Protein AF-A0AA41UQT6-F1 (afdb_monomer_lite)

Radius of gyration: 19.71 Å; chains: 1; bounding box: 48×50×41 Å

Foldseek 3Di:
DDDDDDDPPDPPPQPQDKDWDWDWDDDPFKIKIKIFIFRPVPPCRPPPVNVVVTDIDIDIGGPVVVVVVVVVVVVVQVVCCVVPNDDDDDDD

pLDDT: mean 76.79, std 19.14, range [35.59, 97.62]

Sequence (92 aa):
MAGKRKASGIEEPIEGKYVNYFKVGFNADVFVFDQFQVFGDDPHACTEAHIARCPRIRTIASPMDAKQLLQQLAAAVAEYEKTHGDIPALKA

Organism: NCBI:txid2929485

Structure (mmCIF, N/CA/C/O backbone):
data_AF-A0AA41UQT6-F1
#
_entry.id   AF-A0AA41UQT6-F1
#
loop_
_atom_site.group_PDB
_atom_site.id
_atom_site.type_symbol
_atom_site.label_atom_id
_atom_site.label_alt_id
_atom_site.label_comp_id
_atom_site.label_asym_id
_atom_site.label_entity_id
_atom_site.label_seq_id
_atom_site.pdbx_PDB_ins_code
_atom_site.Cartn_x
_atom_site.Cartn_y
_atom_site.Cartn_z
_atom_site.occupancy
_atom_site.B_iso_or_equiv
_atom_site.auth_seq_id
_atom_site.auth_comp_id
_atom_site.auth_asym_id
_atom_site.auth_atom_id
_atom_site.pdbx_PDB_model_num
ATOM 1 N N . MET A 1 1 ? 29.038 26.749 -18.603 1.00 35.59 1 MET A N 1
ATOM 2 C CA . MET A 1 1 ? 28.654 27.213 -19.953 1.00 35.59 1 MET A CA 1
ATOM 3 C C . MET A 1 1 ? 27.177 26.919 -20.149 1.00 35.59 1 MET A C 1
ATOM 5 O O . MET A 1 1 ? 26.781 25.770 -20.020 1.00 35.59 1 MET A O 1
ATOM 9 N N . ALA A 1 2 ? 26.367 27.959 -20.342 1.00 35.88 2 ALA A N 1
ATOM 10 C CA . ALA A 1 2 ? 24.912 27.870 -20.425 1.00 35.88 2 ALA A CA 1
ATOM 11 C C . ALA A 1 2 ? 24.463 27.516 -21.853 1.00 35.88 2 ALA A C 1
ATOM 13 O O . ALA A 1 2 ? 24.756 28.250 -22.796 1.00 35.88 2 ALA A O 1
ATOM 14 N N . GLY A 1 3 ? 23.741 26.405 -22.009 1.00 35.84 3 GLY A N 1
ATOM 15 C CA . GLY A 1 3 ? 23.025 26.080 -23.241 1.00 35.84 3 GLY A CA 1
ATOM 16 C C . GLY A 1 3 ? 21.718 26.869 -23.309 1.00 35.84 3 GLY A C 1
ATOM 17 O O . GLY A 1 3 ? 20.828 26.671 -22.485 1.00 35.84 3 GLY A O 1
ATOM 18 N N . LYS A 1 4 ? 21.606 27.782 -24.280 1.00 40.12 4 LYS A N 1
ATOM 19 C CA . LYS A 1 4 ? 20.384 28.548 -24.562 1.00 40.12 4 LYS A CA 1
ATOM 20 C C . LYS A 1 4 ? 19.313 27.617 -25.144 1.00 40.12 4 LYS A C 1
ATOM 22 O O . LYS A 1 4 ? 19.418 27.227 -26.304 1.00 40.12 4 LYS A O 1
ATOM 27 N N . ARG A 1 5 ? 18.258 27.310 -24.382 1.00 43.00 5 ARG A N 1
ATOM 28 C CA . ARG A 1 5 ? 16.984 26.846 -24.955 1.00 43.00 5 ARG A CA 1
ATOM 29 C C . ARG A 1 5 ? 16.158 28.079 -25.325 1.00 43.00 5 ARG A C 1
ATOM 31 O O . ARG A 1 5 ? 15.961 28.959 -24.493 1.00 43.00 5 ARG A O 1
ATOM 38 N N . LYS A 1 6 ? 15.764 28.184 -26.598 1.00 38.28 6 LYS A N 1
ATOM 39 C CA . LYS A 1 6 ? 14.890 29.254 -27.097 1.00 38.28 6 LYS A CA 1
ATOM 40 C C . LYS A 1 6 ? 13.512 29.102 -26.449 1.00 38.28 6 LYS A C 1
ATOM 42 O O . LYS A 1 6 ? 12.918 28.034 -26.538 1.00 38.28 6 LYS A O 1
ATOM 47 N N . ALA A 1 7 ? 13.038 30.173 -25.823 1.00 48.50 7 ALA A N 1
ATOM 48 C CA . ALA A 1 7 ? 11.691 30.294 -25.291 1.00 48.50 7 ALA A CA 1
ATOM 49 C C . ALA A 1 7 ? 10.683 30.449 -26.444 1.00 48.50 7 ALA A C 1
ATOM 51 O O . ALA A 1 7 ? 10.685 31.467 -27.136 1.00 48.50 7 ALA A O 1
ATOM 52 N N . SER A 1 8 ? 9.830 29.446 -26.650 1.00 48.12 8 SER A N 1
ATOM 53 C CA . SER A 1 8 ? 8.498 29.638 -27.230 1.00 48.12 8 SER A CA 1
ATOM 54 C C . SER A 1 8 ? 7.538 29.822 -26.055 1.00 48.12 8 SER A C 1
ATOM 56 O O . SER A 1 8 ? 7.300 28.885 -25.299 1.00 48.12 8 SER A O 1
ATOM 58 N N . GLY A 1 9 ? 7.108 31.065 -25.844 1.00 50.81 9 GLY A N 1
ATOM 59 C CA . GLY A 1 9 ? 6.468 31.554 -24.624 1.00 50.81 9 GLY A CA 1
ATOM 60 C C . GLY A 1 9 ? 5.033 31.093 -24.390 1.00 50.81 9 GLY A C 1
ATOM 61 O O . GLY A 1 9 ? 4.118 31.899 -24.500 1.00 50.81 9 GLY A O 1
ATOM 62 N N . ILE A 1 10 ? 4.873 29.841 -23.971 1.00 46.91 10 ILE A N 1
ATOM 63 C CA . ILE A 1 10 ? 3.829 29.419 -23.034 1.00 46.91 10 ILE A CA 1
ATOM 64 C C . ILE A 1 10 ? 4.536 28.442 -22.088 1.00 46.91 10 ILE A C 1
ATOM 66 O O . ILE A 1 10 ? 4.823 27.311 -22.469 1.00 46.91 10 ILE A O 1
ATOM 70 N N . GLU A 1 11 ? 4.915 28.892 -20.888 1.00 50.19 11 GLU A N 1
ATOM 71 C CA . GLU A 1 11 ? 5.142 27.944 -19.792 1.00 50.19 11 GLU A CA 1
ATOM 72 C C . GLU A 1 11 ? 3.754 27.421 -19.435 1.00 50.19 11 GLU A C 1
ATOM 74 O O . GLU A 1 11 ? 3.013 28.062 -18.690 1.00 50.19 11 GLU A O 1
ATOM 79 N N . GLU A 1 12 ? 3.346 26.319 -20.070 1.00 57.47 12 GLU A N 1
ATOM 80 C CA . GLU A 1 12 ? 2.168 25.595 -19.610 1.00 57.47 12 GLU A CA 1
ATOM 81 C C . GLU A 1 12 ? 2.413 25.257 -18.132 1.00 57.47 12 GLU A C 1
ATOM 83 O O . GLU A 1 12 ? 3.503 24.774 -17.796 1.00 57.47 12 GLU A O 1
ATOM 88 N N . PRO A 1 13 ? 1.472 25.576 -17.226 1.00 54.44 13 PRO A N 1
ATOM 89 C CA . PRO A 1 13 ? 1.633 25.230 -15.827 1.00 54.44 13 PRO A CA 1
ATOM 90 C C . PRO A 1 13 ? 1.868 23.722 -15.747 1.00 54.44 13 PRO A C 1
ATOM 92 O O . PRO A 1 13 ? 1.109 22.960 -16.337 1.00 54.44 13 PRO A O 1
ATOM 95 N N . ILE A 1 14 ? 2.909 23.286 -15.035 1.00 55.59 14 ILE A N 1
ATOM 96 C CA . ILE A 1 14 ? 3.045 21.878 -14.651 1.00 55.59 14 ILE A CA 1
ATOM 97 C C . ILE A 1 14 ? 1.816 21.579 -13.789 1.00 55.59 14 ILE A C 1
ATOM 99 O O . ILE A 1 14 ? 1.751 22.000 -12.633 1.00 55.59 14 ILE A O 1
ATOM 103 N N . GLU A 1 15 ? 0.803 20.940 -14.374 1.00 59.09 15 GLU A N 1
ATOM 104 C CA . GLU A 1 15 ? -0.488 20.698 -13.725 1.00 59.09 15 GLU A CA 1
ATOM 105 C C . GLU A 1 15 ? -0.363 19.642 -12.621 1.00 59.09 15 GLU A C 1
ATOM 107 O O . GLU A 1 15 ? -1.295 19.460 -11.838 1.00 59.09 15 GLU A O 1
ATOM 112 N N . GLY A 1 16 ? 0.791 18.968 -12.514 1.00 54.84 16 GLY A N 1
ATOM 113 C CA . GLY A 1 16 ? 1.041 18.017 -11.438 1.00 54.84 16 GLY A CA 1
ATOM 114 C C . GLY A 1 16 ? 0.051 16.863 -11.519 1.00 54.84 16 GLY A C 1
ATOM 115 O O . GLY A 1 16 ? -0.505 16.425 -10.513 1.00 54.84 16 GLY A O 1
ATOM 116 N N . LYS A 1 17 ? -0.231 16.386 -12.734 1.00 58.91 17 LYS A N 1
ATOM 117 C CA . LYS A 1 17 ? -1.090 15.221 -12.931 1.00 58.91 17 LYS A CA 1
ATOM 118 C C . LYS A 1 17 ? -0.337 13.979 -12.477 1.00 58.91 17 LYS A C 1
ATOM 120 O O . LYS A 1 17 ? 0.534 13.486 -13.187 1.00 58.91 17 LYS A O 1
ATOM 125 N N . TYR A 1 18 ? -0.669 13.466 -11.298 1.00 64.44 18 TYR A N 1
ATOM 126 C CA . TYR A 1 18 ? -0.105 12.220 -10.785 1.00 64.44 18 TYR A CA 1
ATOM 127 C C . TYR A 1 18 ? -1.077 11.070 -11.005 1.00 64.44 18 TYR A C 1
ATOM 129 O O . TYR A 1 18 ? -2.244 11.150 -10.621 1.00 64.44 18 TYR A O 1
ATOM 137 N N . VAL A 1 19 ? -0.578 9.964 -11.553 1.00 61.72 19 VAL A N 1
ATOM 138 C CA . VAL A 1 19 ? -1.281 8.680 -11.481 1.00 61.72 19 VAL A CA 1
ATOM 139 C C . VAL A 1 19 ? -0.553 7.810 -10.468 1.00 61.72 19 VAL A C 1
ATOM 141 O O . VAL A 1 19 ? 0.597 7.421 -10.685 1.00 61.72 19 VAL A O 1
ATOM 144 N N . ASN A 1 20 ? -1.219 7.539 -9.345 1.00 70.06 20 ASN A N 1
ATOM 145 C CA . ASN A 1 20 ? -0.731 6.611 -8.332 1.00 70.06 20 ASN A CA 1
ATOM 146 C C . ASN A 1 20 ? -1.077 5.188 -8.766 1.00 70.06 20 ASN A C 1
ATOM 148 O O . ASN A 1 20 ? -2.249 4.816 -8.823 1.00 70.06 20 ASN A O 1
ATOM 152 N N . TYR A 1 21 ? -0.057 4.389 -9.046 1.00 73.75 21 TYR A N 1
ATOM 153 C CA . TYR A 1 21 ? -0.220 2.967 -9.293 1.00 73.75 21 TYR A CA 1
ATOM 154 C C . TYR A 1 21 ? 0.069 2.204 -8.010 1.00 73.75 21 TYR A C 1
ATOM 156 O O . TYR A 1 21 ? 1.138 2.351 -7.419 1.00 73.75 21 TYR A O 1
ATOM 164 N N . PHE A 1 22 ? -0.885 1.371 -7.604 1.00 83.12 22 PHE A N 1
ATOM 165 C CA . PHE A 1 22 ? -0.771 0.507 -6.439 1.00 83.12 22 PHE A CA 1
ATOM 166 C C . PHE A 1 22 ? -1.236 -0.899 -6.812 1.00 83.12 22 PHE A C 1
ATOM 168 O O . PHE A 1 22 ? -2.372 -1.092 -7.246 1.00 83.12 22 PHE A O 1
ATOM 175 N N . LYS A 1 23 ? -0.355 -1.888 -6.660 1.00 86.56 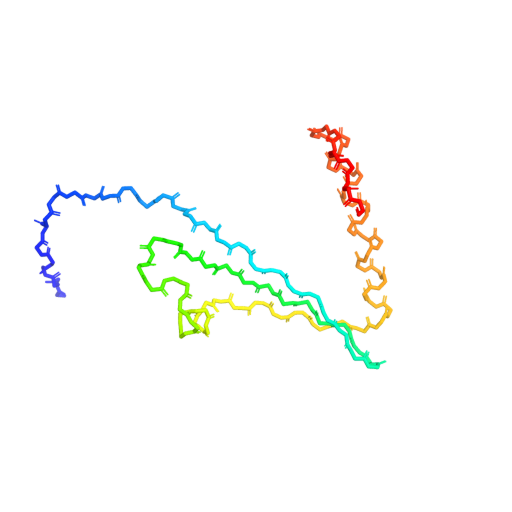23 LYS A N 1
ATOM 176 C CA . LYS A 1 23 ? -0.667 -3.298 -6.903 1.00 86.56 23 LYS A CA 1
ATOM 177 C C . LYS A 1 23 ? -0.255 -4.133 -5.702 1.00 86.56 23 LYS A C 1
ATOM 179 O O . LYS A 1 23 ? 0.877 -4.039 -5.237 1.00 86.56 23 LYS A O 1
ATOM 184 N N . VAL A 1 24 ? -1.160 -4.999 -5.259 1.00 89.94 24 VAL A N 1
ATOM 185 C CA . VAL A 1 24 ? -0.886 -6.007 -4.232 1.00 89.94 24 VAL A CA 1
ATOM 186 C C . VAL A 1 24 ? -0.903 -7.382 -4.880 1.00 89.94 24 VAL A C 1
ATOM 188 O O . VAL A 1 24 ? -1.795 -7.698 -5.666 1.00 89.94 24 VAL A O 1
ATOM 191 N N . GLY A 1 25 ? 0.095 -8.193 -4.564 1.00 93.00 25 GLY A N 1
ATOM 192 C CA . GLY A 1 25 ? 0.164 -9.597 -4.944 1.00 93.00 25 GLY A CA 1
ATOM 193 C C . GLY A 1 25 ? 0.723 -10.439 -3.807 1.00 93.00 25 GLY A C 1
ATOM 194 O O . GLY A 1 25 ? 1.168 -9.916 -2.786 1.00 93.00 25 GLY A O 1
ATOM 195 N N . PHE A 1 26 ? 0.709 -11.753 -3.991 1.00 94.88 26 PHE A N 1
ATOM 196 C CA . PHE A 1 26 ? 1.288 -12.697 -3.046 1.00 94.88 26 PHE A CA 1
ATOM 197 C C . PHE A 1 26 ? 1.743 -13.966 -3.770 1.00 94.88 26 PHE A C 1
ATOM 199 O O . PHE A 1 26 ? 1.265 -14.281 -4.862 1.00 94.88 26 PHE A O 1
ATOM 206 N N . ASN A 1 27 ? 2.669 -14.690 -3.153 1.00 92.50 27 ASN A N 1
ATOM 207 C CA . ASN A 1 27 ? 2.918 -16.101 -3.430 1.00 92.50 27 ASN A CA 1
ATOM 208 C C . ASN A 1 27 ? 2.794 -16.891 -2.112 1.00 92.50 27 ASN A C 1
ATOM 210 O O . ASN A 1 27 ? 2.223 -16.383 -1.148 1.00 92.50 27 ASN A O 1
ATOM 214 N N . ALA A 1 28 ? 3.283 -18.132 -2.070 1.00 91.88 28 ALA A N 1
ATOM 215 C CA . ALA A 1 28 ? 3.190 -18.970 -0.873 1.00 91.88 28 ALA A CA 1
ATOM 216 C C . ALA A 1 28 ? 3.927 -18.389 0.353 1.00 91.88 28 ALA A C 1
ATOM 218 O O . ALA A 1 28 ? 3.530 -18.669 1.481 1.00 91.88 28 ALA A O 1
ATOM 219 N N . ASP A 1 29 ? 4.952 -17.561 0.135 1.00 92.12 29 ASP A N 1
ATOM 220 C CA . ASP A 1 29 ? 5.912 -17.177 1.171 1.00 92.12 29 ASP A CA 1
ATOM 221 C C . ASP A 1 29 ? 5.917 -15.679 1.477 1.00 92.12 29 ASP A C 1
ATOM 223 O O . ASP A 1 29 ? 6.373 -15.277 2.545 1.00 92.12 29 ASP A O 1
ATOM 227 N N . VAL A 1 30 ? 5.446 -14.834 0.554 1.00 95.12 30 VAL A N 1
ATOM 228 C CA . VAL A 1 30 ? 5.511 -13.375 0.692 1.00 95.12 30 VAL A CA 1
ATOM 229 C C . VAL A 1 30 ? 4.318 -12.656 0.072 1.00 95.12 30 VAL A C 1
ATOM 231 O O . VAL A 1 30 ? 3.720 -13.098 -0.912 1.00 95.12 30 VAL A O 1
ATOM 234 N N . PHE A 1 31 ? 4.038 -11.476 0.616 1.00 96.12 31 PHE A N 1
ATOM 235 C CA . PHE A 1 31 ? 3.224 -10.438 -0.001 1.00 96.12 31 PHE A CA 1
ATOM 236 C C . PHE A 1 31 ? 4.125 -9.425 -0.705 1.00 96.12 31 PHE A C 1
ATOM 238 O O . PHE A 1 31 ? 5.212 -9.096 -0.226 1.00 96.12 31 PHE A O 1
ATOM 245 N N . VAL A 1 32 ? 3.659 -8.913 -1.841 1.00 93.38 32 VAL A N 1
ATOM 246 C CA . VAL A 1 32 ? 4.354 -7.897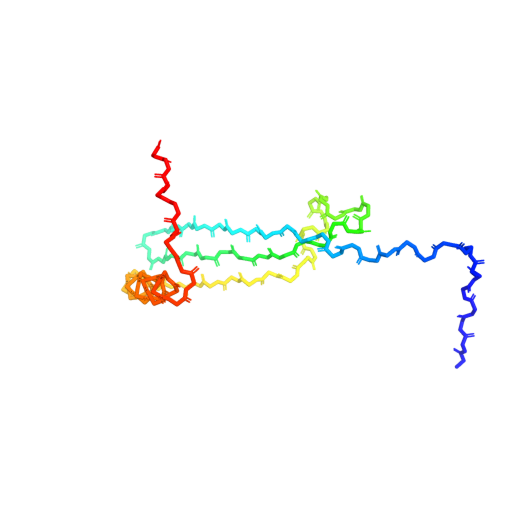 -2.632 1.00 93.38 32 VAL A CA 1
ATOM 247 C C . VAL A 1 32 ? 3.430 -6.702 -2.813 1.00 93.38 32 VAL A C 1
ATOM 249 O O . VAL A 1 32 ? 2.342 -6.832 -3.372 1.00 93.38 32 VAL A O 1
ATOM 252 N N . PHE A 1 33 ? 3.889 -5.537 -2.370 1.00 91.19 33 PHE A N 1
ATOM 253 C CA . PHE A 1 33 ? 3.235 -4.251 -2.575 1.00 91.19 33 PHE A CA 1
ATOM 254 C C . PHE A 1 33 ? 4.079 -3.447 -3.554 1.00 91.19 33 PHE A C 1
ATOM 256 O O . PHE A 1 33 ? 5.214 -3.080 -3.257 1.00 91.19 33 PHE A O 1
ATOM 263 N N . ASP A 1 34 ? 3.536 -3.203 -4.736 1.00 88.00 34 ASP A N 1
ATOM 264 C CA . ASP A 1 34 ? 4.180 -2.422 -5.779 1.00 88.00 34 ASP A CA 1
ATOM 265 C C . ASP A 1 34 ? 3.512 -1.056 -5.881 1.00 88.00 34 ASP A C 1
ATOM 267 O O . ASP A 1 34 ? 2.297 -0.968 -6.070 1.00 88.00 34 ASP A O 1
ATOM 271 N N . GLN A 1 35 ? 4.316 -0.000 -5.770 1.00 84.38 35 GLN A N 1
ATOM 272 C CA . GLN A 1 35 ? 3.861 1.384 -5.809 1.00 84.38 35 GLN A CA 1
ATOM 273 C C . GLN A 1 35 ? 4.747 2.203 -6.741 1.00 84.38 35 GLN A C 1
ATOM 275 O O . GLN A 1 35 ? 5.975 2.105 -6.682 1.00 84.38 35 GLN A O 1
ATOM 280 N N . PHE A 1 36 ? 4.143 3.022 -7.593 1.00 78.81 36 PHE A N 1
ATOM 281 C CA . PHE A 1 36 ? 4.875 4.023 -8.364 1.00 78.81 36 PHE A CA 1
ATOM 282 C C . PHE A 1 36 ? 3.964 5.182 -8.762 1.00 78.81 36 PHE A C 1
ATOM 284 O O . PHE A 1 36 ? 2.737 5.065 -8.760 1.00 78.81 36 PHE A O 1
ATOM 291 N N . GLN A 1 37 ? 4.589 6.304 -9.101 1.00 73.56 37 GLN A N 1
ATOM 292 C CA . GLN A 1 37 ? 3.908 7.504 -9.567 1.00 73.56 37 GLN A CA 1
ATOM 293 C C . GLN A 1 37 ? 4.360 7.832 -10.982 1.00 73.56 37 GLN A C 1
ATOM 295 O O . GLN A 1 37 ? 5.555 7.810 -11.285 1.00 73.56 37 GLN A O 1
ATOM 300 N N . VAL A 1 38 ? 3.391 8.138 -11.836 1.00 68.19 38 VAL A N 1
ATOM 301 C CA . VAL A 1 38 ? 3.623 8.624 -13.196 1.00 68.19 38 VAL A CA 1
ATOM 302 C C . VAL A 1 38 ? 3.239 10.098 -13.261 1.00 68.19 38 VAL A C 1
ATOM 304 O O . VAL A 1 38 ? 2.183 10.478 -12.752 1.00 68.19 38 VAL A O 1
ATOM 307 N N . PHE A 1 39 ? 4.084 10.906 -13.903 1.00 66.75 39 PHE A N 1
ATOM 308 C CA . PHE A 1 39 ? 3.855 12.332 -14.127 1.00 66.75 39 PHE A CA 1
ATOM 309 C C . PHE A 1 39 ? 3.196 12.525 -15.494 1.00 66.75 39 PHE A C 1
ATOM 311 O O . PHE A 1 39 ? 3.840 12.350 -16.521 1.00 66.75 39 PHE A O 1
ATOM 318 N N . GLY A 1 40 ? 1.907 12.860 -15.504 1.00 60.66 40 GLY A N 1
ATOM 319 C CA . GLY A 1 40 ? 1.060 12.962 -16.696 1.00 6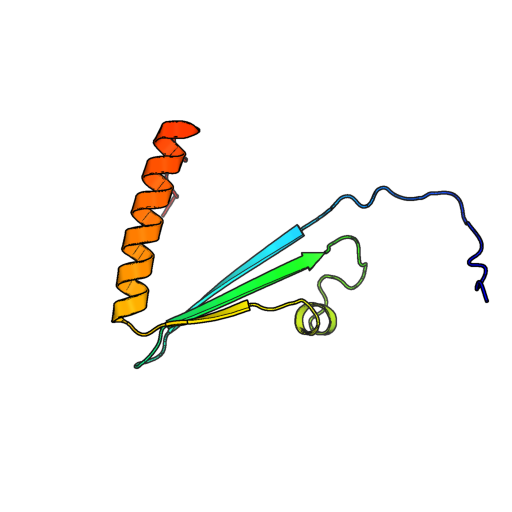0.66 40 GLY A CA 1
ATOM 320 C C . GLY A 1 40 ? 1.360 14.139 -17.626 1.00 60.66 40 GLY A C 1
ATOM 321 O O . GLY A 1 40 ? 0.782 14.198 -18.707 1.00 60.66 40 GLY A O 1
ATOM 322 N N . ASP A 1 41 ? 2.259 15.041 -17.232 1.00 63.97 41 ASP A N 1
ATOM 323 C CA . ASP A 1 41 ? 2.702 16.164 -18.068 1.00 63.97 41 ASP A CA 1
ATOM 324 C C . ASP A 1 41 ? 3.765 15.728 -19.105 1.00 63.97 41 ASP A C 1
ATOM 326 O O . ASP A 1 41 ? 4.134 16.502 -19.986 1.00 63.97 41 ASP A O 1
ATOM 330 N N . ASP A 1 42 ? 4.245 14.475 -19.042 1.00 62.06 42 ASP A N 1
ATOM 331 C CA . ASP A 1 42 ? 5.029 13.868 -20.122 1.00 62.06 42 ASP A CA 1
ATOM 332 C C . ASP A 1 42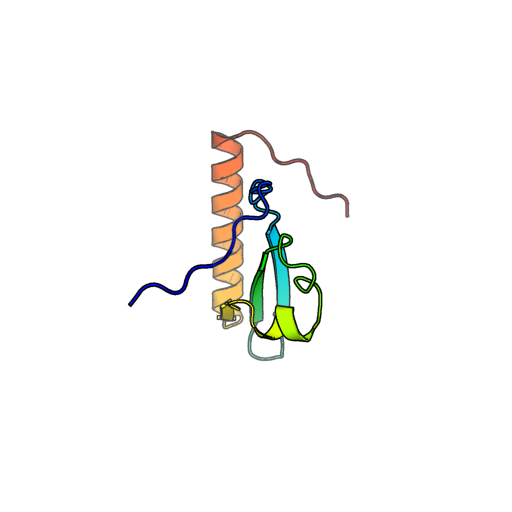 ? 4.073 13.252 -21.174 1.00 62.06 42 ASP A C 1
ATOM 334 O O . ASP A 1 42 ? 3.298 12.350 -20.849 1.00 62.06 42 ASP A O 1
ATOM 338 N N . PRO A 1 43 ? 4.119 13.651 -22.459 1.00 60.28 43 PRO A N 1
ATOM 339 C CA . PRO A 1 43 ? 3.327 13.019 -23.523 1.00 60.28 43 PRO A CA 1
ATOM 340 C C . PRO A 1 43 ? 3.620 11.514 -23.712 1.00 60.28 43 PRO A C 1
ATOM 342 O O . PRO A 1 43 ? 2.865 10.811 -24.386 1.00 60.28 43 PRO A O 1
ATOM 345 N N . HIS A 1 44 ? 4.686 10.991 -23.100 1.00 61.25 44 HIS A N 1
ATOM 346 C CA . HIS A 1 44 ? 5.029 9.572 -23.029 1.00 61.25 44 HIS A CA 1
ATOM 347 C C . HIS A 1 44 ? 4.725 8.918 -21.674 1.00 61.25 44 HIS A C 1
ATOM 349 O O . HIS A 1 44 ? 4.986 7.721 -21.530 1.00 61.25 44 HIS A O 1
ATOM 355 N N . ALA A 1 45 ? 4.158 9.658 -20.715 1.00 58.06 45 ALA A N 1
ATOM 356 C CA . ALA A 1 45 ? 3.935 9.268 -19.320 1.00 58.06 45 ALA A CA 1
ATOM 357 C C . ALA A 1 45 ? 3.312 7.877 -19.152 1.00 58.06 45 ALA A C 1
ATOM 359 O O . ALA A 1 45 ? 3.683 7.115 -18.264 1.00 58.06 45 ALA A O 1
ATOM 360 N N . CYS A 1 46 ? 2.386 7.514 -20.038 1.00 58.28 46 CYS A N 1
ATOM 361 C CA . CYS A 1 46 ? 1.633 6.263 -19.959 1.00 58.28 46 CYS A CA 1
ATOM 362 C C . CYS A 1 46 ? 2.145 5.165 -20.906 1.00 58.28 46 CYS A C 1
ATOM 364 O O . CYS A 1 46 ? 1.455 4.174 -21.128 1.00 58.28 46 CYS A O 1
ATOM 366 N N . THR A 1 47 ? 3.334 5.320 -21.495 1.00 65.19 47 THR A N 1
ATOM 367 C CA . THR A 1 47 ? 3.966 4.232 -22.256 1.00 65.19 47 THR A CA 1
ATOM 368 C C . THR A 1 47 ? 4.629 3.236 -21.305 1.00 65.19 47 THR A C 1
ATOM 370 O O . THR A 1 47 ? 5.223 3.633 -20.303 1.00 65.19 47 THR A O 1
ATOM 373 N N . GLU A 1 48 ? 4.608 1.943 -21.641 1.00 63.28 48 GLU A N 1
ATOM 374 C CA . GLU A 1 48 ? 5.305 0.886 -20.879 1.00 63.28 48 GLU A CA 1
ATOM 375 C C . GLU A 1 48 ? 6.786 1.226 -20.619 1.00 63.28 48 GLU A C 1
ATOM 377 O O . GLU A 1 48 ? 7.322 0.976 -19.541 1.00 63.28 48 GLU A O 1
ATOM 382 N N . ALA A 1 49 ? 7.447 1.875 -21.584 1.00 63.91 49 ALA A N 1
ATOM 383 C CA . ALA A 1 49 ? 8.837 2.310 -21.463 1.00 63.91 49 ALA A CA 1
ATOM 384 C C . ALA A 1 49 ? 9.037 3.461 -20.460 1.00 63.91 49 ALA A C 1
ATOM 386 O O . ALA A 1 49 ? 10.097 3.542 -19.836 1.00 63.91 49 ALA A O 1
ATOM 387 N N . HIS A 1 50 ? 8.052 4.350 -20.307 1.00 65.31 50 HIS A N 1
ATOM 388 C CA . HIS A 1 50 ? 8.087 5.430 -19.323 1.00 65.31 50 HIS A CA 1
ATOM 389 C C . HIS A 1 50 ? 7.728 4.907 -17.926 1.00 65.31 50 HIS A C 1
ATOM 391 O O . HIS A 1 50 ? 8.459 5.176 -16.976 1.00 65.31 50 HIS A O 1
ATOM 397 N N . ILE A 1 51 ? 6.704 4.053 -17.817 1.00 64.62 51 ILE A N 1
ATOM 398 C CA . ILE A 1 51 ? 6.341 3.345 -16.577 1.00 64.62 51 ILE A CA 1
ATOM 399 C C . ILE A 1 51 ? 7.539 2.560 -16.020 1.00 64.62 51 ILE A C 1
ATOM 401 O O . ILE A 1 51 ? 7.802 2.595 -14.820 1.00 64.62 51 ILE A O 1
ATOM 405 N N . ALA A 1 52 ? 8.323 1.910 -16.887 1.00 63.88 52 ALA A N 1
ATOM 406 C CA . ALA A 1 52 ? 9.536 1.190 -16.497 1.00 63.88 52 ALA A CA 1
ATOM 407 C C . ALA A 1 52 ? 10.664 2.090 -15.948 1.00 63.88 52 ALA A C 1
ATOM 409 O O . ALA A 1 52 ? 11.577 1.587 -15.293 1.00 63.88 52 ALA A O 1
ATOM 410 N N . ARG A 1 53 ? 10.629 3.400 -16.224 1.00 65.81 53 ARG A N 1
ATOM 411 C CA . ARG A 1 53 ? 11.614 4.391 -15.753 1.00 65.81 53 ARG A CA 1
ATOM 412 C C . ARG A 1 53 ? 11.131 5.180 -14.539 1.00 65.81 53 ARG A C 1
ATOM 414 O O . ARG A 1 53 ? 11.941 5.866 -13.917 1.00 65.81 53 ARG A O 1
ATOM 421 N N . CYS A 1 54 ? 9.845 5.097 -14.201 1.00 67.50 54 CYS A N 1
ATOM 422 C CA . CYS A 1 54 ? 9.312 5.731 -13.006 1.00 67.50 54 CYS A CA 1
ATOM 423 C C . CYS A 1 54 ? 9.929 5.103 -11.744 1.00 67.50 54 CYS A C 1
ATOM 425 O O . CYS A 1 54 ? 10.119 3.883 -11.692 1.00 67.50 54 CYS A O 1
ATOM 427 N N . PRO A 1 55 ? 10.220 5.903 -10.702 1.00 66.62 55 PRO A N 1
ATOM 428 C CA . PRO A 1 55 ? 10.658 5.372 -9.420 1.00 66.62 55 PRO A CA 1
ATOM 429 C C . PRO A 1 55 ? 9.601 4.408 -8.871 1.00 66.62 55 PRO A C 1
ATOM 431 O O . PRO A 1 55 ? 8.489 4.813 -8.529 1.00 66.62 55 PRO A O 1
ATOM 434 N N . ARG A 1 56 ? 9.949 3.119 -8.810 1.00 74.69 56 ARG A N 1
ATOM 435 C CA . ARG A 1 56 ? 9.097 2.066 -8.256 1.00 74.69 56 ARG A CA 1
ATOM 436 C C . ARG A 1 56 ? 9.586 1.692 -6.872 1.00 74.69 56 ARG A C 1
ATOM 438 O O . ARG A 1 56 ? 10.724 1.258 -6.708 1.00 74.69 56 ARG A O 1
ATOM 445 N N . ILE A 1 57 ? 8.692 1.790 -5.900 1.00 83.50 57 ILE A N 1
ATOM 446 C CA . ILE A 1 57 ? 8.894 1.225 -4.574 1.00 83.50 57 ILE A CA 1
ATOM 447 C C . ILE A 1 57 ? 8.202 -0.133 -4.564 1.00 83.50 57 ILE A C 1
ATOM 449 O O . ILE A 1 57 ? 6.990 -0.236 -4.756 1.00 83.50 57 ILE A O 1
ATOM 453 N N . ARG A 1 58 ? 8.994 -1.186 -4.367 1.00 88.25 58 ARG A N 1
ATOM 454 C CA . ARG A 1 58 ? 8.492 -2.532 -4.110 1.00 88.25 58 ARG A CA 1
ATOM 455 C C . ARG A 1 58 ? 8.783 -2.891 -2.665 1.00 88.25 58 ARG A C 1
ATOM 457 O O . ARG A 1 58 ? 9.945 -3.010 -2.287 1.00 88.25 58 ARG A O 1
ATOM 464 N N . THR A 1 59 ? 7.732 -3.148 -1.904 1.00 90.44 59 THR A N 1
ATOM 465 C CA . THR A 1 59 ? 7.833 -3.696 -0.554 1.00 90.44 59 THR A CA 1
ATOM 466 C C . THR A 1 59 ? 7.505 -5.179 -0.603 1.00 90.44 59 THR A C 1
ATOM 468 O O . THR A 1 59 ? 6.464 -5.573 -1.130 1.00 90.44 59 THR A O 1
ATOM 471 N N . ILE A 1 60 ? 8.397 -6.003 -0.062 1.00 93.44 60 ILE A N 1
ATOM 472 C CA . ILE A 1 60 ? 8.185 -7.441 0.112 1.00 93.44 60 ILE A CA 1
ATOM 473 C C . ILE A 1 60 ? 8.018 -7.686 1.607 1.00 93.44 60 ILE A C 1
ATOM 475 O O . ILE A 1 60 ? 8.856 -7.250 2.393 1.00 93.44 60 ILE A O 1
ATOM 479 N N . ALA A 1 61 ? 6.937 -8.355 1.992 1.00 94.50 61 ALA A N 1
ATOM 480 C CA . ALA A 1 61 ? 6.594 -8.609 3.385 1.00 94.50 61 ALA A CA 1
ATOM 481 C C . ALA A 1 61 ? 6.320 -10.097 3.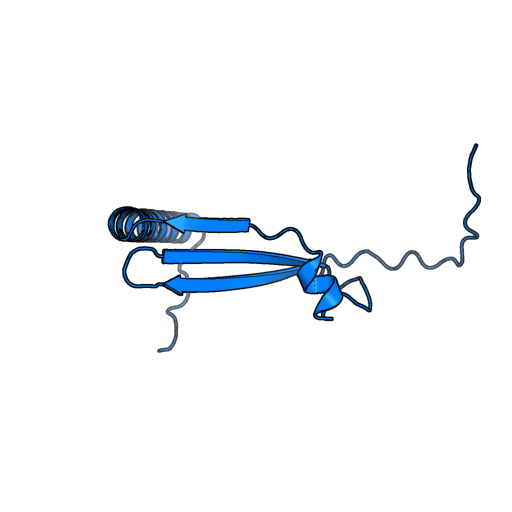607 1.00 94.50 61 ALA A C 1
ATOM 483 O O . ALA A 1 61 ? 5.722 -10.754 2.752 1.00 94.50 61 ALA A O 1
ATOM 484 N N . SER A 1 62 ? 6.708 -10.624 4.769 1.00 97.19 62 SER A N 1
ATOM 485 C CA . SER A 1 62 ? 6.245 -11.947 5.190 1.00 97.19 62 SER A CA 1
ATOM 486 C C . SER A 1 62 ? 4.723 -11.929 5.436 1.00 97.19 62 SER A C 1
ATOM 488 O O . SER A 1 62 ? 4.143 -10.857 5.638 1.00 97.19 62 SER A O 1
ATOM 490 N N . PRO A 1 63 ? 4.036 -13.085 5.479 1.00 95.94 63 PRO A N 1
ATOM 491 C CA . PRO A 1 63 ? 2.609 -13.134 5.792 1.00 95.94 63 PRO A CA 1
ATOM 492 C C . PRO A 1 63 ? 2.270 -12.553 7.171 1.00 95.94 63 PRO A C 1
ATOM 494 O O . PRO A 1 63 ? 1.189 -11.992 7.355 1.00 95.94 63 PRO A O 1
ATOM 497 N N . MET A 1 64 ? 3.186 -12.670 8.138 1.00 96.81 64 MET A N 1
ATOM 498 C CA . MET A 1 64 ? 3.025 -12.065 9.460 1.00 96.81 64 MET A CA 1
ATOM 499 C C . MET A 1 64 ? 3.121 -10.540 9.389 1.00 96.81 64 MET A C 1
ATOM 501 O O . MET A 1 64 ? 2.234 -9.854 9.894 1.00 96.81 64 MET A O 1
ATOM 505 N N . ASP A 1 65 ? 4.133 -10.013 8.700 1.00 96.38 65 ASP A N 1
ATOM 506 C CA . ASP A 1 65 ? 4.313 -8.565 8.552 1.00 96.38 65 ASP A CA 1
ATOM 507 C C . ASP A 1 65 ? 3.179 -7.939 7.737 1.00 96.38 65 ASP A C 1
ATOM 509 O O . ASP A 1 65 ? 2.704 -6.855 8.062 1.00 96.38 65 ASP A O 1
ATOM 513 N N . ALA A 1 66 ? 2.676 -8.639 6.716 1.00 94.81 66 ALA A N 1
ATOM 514 C CA . ALA A 1 66 ? 1.527 -8.190 5.936 1.00 94.81 66 ALA A CA 1
ATOM 515 C C . ALA A 1 66 ? 0.255 -8.073 6.796 1.00 94.81 66 ALA A C 1
ATOM 517 O O . ALA A 1 66 ? -0.505 -7.115 6.652 1.00 94.81 66 ALA A O 1
ATOM 518 N N . LYS A 1 67 ? 0.036 -9.009 7.732 1.00 95.94 67 LYS A N 1
ATOM 519 C CA . LYS A 1 67 ? -1.058 -8.903 8.710 1.00 95.94 67 LYS A CA 1
ATOM 520 C C . LYS A 1 67 ? -0.860 -7.729 9.665 1.00 95.94 67 LYS A C 1
ATOM 522 O O . LYS A 1 67 ? -1.819 -7.007 9.927 1.00 95.94 67 LYS A O 1
ATOM 527 N N . GLN A 1 68 ? 0.360 -7.526 10.157 1.00 97.31 68 GLN A N 1
ATOM 528 C CA . GLN A 1 68 ? 0.678 -6.388 11.018 1.00 97.31 68 GLN A CA 1
ATOM 529 C C . GLN A 1 68 ? 0.433 -5.058 10.290 1.00 97.31 68 GLN A C 1
ATOM 531 O O . GLN A 1 68 ? -0.177 -4.146 10.848 1.00 97.31 68 GLN A O 1
ATOM 536 N N . LEU A 1 69 ? 0.839 -4.971 9.021 1.00 94.56 69 LEU A N 1
ATOM 537 C CA . LEU A 1 69 ? 0.612 -3.806 8.171 1.00 94.56 69 LEU A CA 1
ATOM 538 C C . LEU A 1 69 ? -0.882 -3.516 7.996 1.00 94.56 69 LEU A C 1
ATOM 540 O O . LEU A 1 69 ? -1.287 -2.363 8.101 1.00 94.56 69 LEU A O 1
ATOM 544 N N . LEU A 1 70 ? -1.712 -4.542 7.782 1.00 95.06 70 LEU A N 1
ATOM 545 C CA . LEU A 1 70 ? -3.165 -4.372 7.695 1.00 95.06 70 LEU A CA 1
ATOM 546 C C . LEU A 1 70 ? -3.748 -3.769 8.981 1.00 95.06 70 LEU A C 1
ATOM 548 O O . LEU A 1 70 ? -4.582 -2.869 8.910 1.00 95.06 70 LEU A O 1
ATOM 552 N N . GLN A 1 71 ? -3.304 -4.236 10.150 1.00 97.56 71 GLN A N 1
ATOM 553 C CA . GLN A 1 71 ? -3.763 -3.699 11.435 1.00 97.56 71 GLN A CA 1
ATOM 554 C C . GLN A 1 71 ? -3.360 -2.232 11.614 1.00 97.56 71 GLN A C 1
ATOM 556 O O . GLN A 1 71 ? -4.182 -1.416 12.028 1.00 97.56 71 GLN A O 1
ATOM 561 N N . GLN A 1 72 ? -2.118 -1.888 11.270 1.00 97.50 72 GLN A N 1
ATOM 562 C CA . GLN A 1 72 ? -1.643 -0.506 11.332 1.00 97.50 72 GLN A CA 1
ATOM 563 C C . GLN A 1 72 ? -2.391 0.398 10.352 1.00 97.50 72 GLN A C 1
ATOM 565 O O . GLN A 1 72 ? -2.770 1.507 10.717 1.00 97.50 72 GLN A O 1
ATOM 570 N N . LEU A 1 73 ? -2.656 -0.087 9.137 1.00 95.12 73 LEU A N 1
ATOM 571 C CA . LEU A 1 73 ? -3.405 0.662 8.138 1.00 95.12 73 LEU A CA 1
ATOM 572 C C . LEU A 1 73 ? -4.843 0.922 8.599 1.00 95.12 73 LEU A C 1
ATOM 574 O O . LEU A 1 73 ? -5.318 2.047 8.489 1.00 95.12 73 LEU A O 1
ATOM 578 N N . ALA A 1 74 ? -5.514 -0.081 9.169 1.00 96.38 74 ALA A N 1
ATOM 579 C CA . ALA A 1 74 ? -6.857 0.084 9.720 1.00 96.38 74 ALA A CA 1
ATOM 580 C C . ALA A 1 74 ? -6.892 1.122 10.856 1.00 96.38 74 ALA A C 1
ATOM 582 O O . ALA A 1 74 ? -7.785 1.966 10.890 1.00 96.38 74 ALA A O 1
ATOM 583 N N . ALA A 1 75 ? -5.902 1.099 11.756 1.00 97.56 75 ALA A N 1
ATOM 584 C CA . ALA A 1 75 ? -5.792 2.089 12.825 1.00 97.56 75 ALA A CA 1
ATOM 585 C C . ALA A 1 75 ? -5.563 3.510 12.277 1.00 97.56 75 ALA A C 1
ATOM 587 O O . ALA A 1 75 ? -6.215 4.447 12.730 1.00 97.56 75 ALA A O 1
ATOM 588 N N . ALA A 1 76 ? -4.691 3.660 11.276 1.00 97.62 76 ALA A N 1
ATOM 589 C CA . ALA A 1 76 ? -4.422 4.948 10.640 1.00 97.62 76 ALA A CA 1
ATOM 590 C C . ALA A 1 76 ? -5.653 5.513 9.912 1.00 97.62 76 ALA A C 1
ATOM 592 O O . ALA A 1 76 ? -5.908 6.713 9.980 1.00 97.62 76 ALA A O 1
ATOM 593 N N . VAL A 1 77 ? -6.443 4.659 9.250 1.00 96.56 77 VAL A N 1
ATOM 594 C CA . VAL A 1 77 ? -7.714 5.061 8.622 1.00 96.56 77 VAL A CA 1
ATOM 595 C C . VAL A 1 77 ? -8.705 5.559 9.674 1.00 96.56 77 VAL A C 1
ATOM 597 O O . VAL A 1 77 ? -9.258 6.642 9.511 1.00 96.56 77 VAL A O 1
ATOM 600 N N . ALA A 1 78 ? -8.869 4.834 10.783 1.00 96.19 78 ALA A N 1
ATOM 601 C CA . ALA A 1 78 ? -9.764 5.254 11.860 1.00 96.19 78 ALA A CA 1
ATOM 602 C C . ALA A 1 78 ? -9.339 6.595 12.491 1.00 96.19 78 ALA A C 1
ATOM 604 O O . ALA A 1 78 ? -10.182 7.420 12.847 1.00 96.19 78 ALA A O 1
ATOM 605 N N . GLU A 1 79 ? -8.031 6.833 12.631 1.00 97.56 79 GLU A N 1
ATOM 606 C CA . GLU A 1 79 ? -7.511 8.122 13.094 1.00 97.56 79 GLU A CA 1
ATOM 607 C C . GLU A 1 79 ? -7.806 9.244 12.092 1.00 97.56 79 GLU A C 1
ATOM 609 O O . GLU A 1 79 ? -8.284 10.304 12.496 1.00 97.56 79 GLU A O 1
ATOM 614 N N . TYR A 1 80 ? -7.590 8.993 10.797 1.00 97.06 80 TYR A N 1
ATOM 615 C CA . TYR A 1 80 ? -7.901 9.947 9.736 1.00 97.06 80 TYR A CA 1
ATOM 616 C C . TYR A 1 80 ? -9.383 10.332 9.729 1.00 97.06 80 TYR A C 1
ATOM 618 O O . TYR A 1 80 ? -9.704 11.516 9.677 1.00 97.06 80 TYR A O 1
ATOM 626 N N . GLU A 1 81 ? -10.295 9.361 9.821 1.00 96.44 81 GLU A N 1
ATOM 627 C CA . GLU A 1 81 ? -11.739 9.630 9.827 1.00 96.44 81 GLU A CA 1
ATOM 628 C C . GLU A 1 81 ? -12.153 10.484 11.029 1.00 96.44 81 GLU A C 1
ATOM 630 O O . GLU A 1 81 ? -12.949 11.417 10.908 1.00 96.44 81 GLU A O 1
ATOM 635 N N . LYS A 1 82 ? -11.530 10.250 12.188 1.00 96.69 82 LYS A N 1
ATOM 636 C CA . LYS A 1 82 ? -11.755 11.063 13.385 1.00 96.69 82 LYS A CA 1
ATOM 637 C C . LYS A 1 82 ? -11.317 12.521 13.200 1.00 96.69 82 LYS A C 1
ATOM 639 O O . LYS A 1 82 ? -11.938 13.410 13.783 1.00 96.69 82 LYS A O 1
ATOM 644 N N . THR A 1 83 ? -10.235 12.778 12.461 1.00 97.31 83 THR A N 1
ATOM 645 C CA . THR A 1 83 ? -9.660 14.128 12.314 1.00 97.31 83 THR A CA 1
ATOM 646 C C . THR A 1 83 ? -10.155 14.876 11.079 1.00 97.31 83 THR A C 1
ATOM 648 O O . THR A 1 83 ? -10.181 16.107 11.094 1.00 97.31 83 THR A O 1
ATOM 651 N N . HIS A 1 84 ? -10.551 14.165 10.023 1.00 96.88 84 HIS A N 1
ATOM 652 C CA . HIS A 1 84 ? -10.886 14.736 8.715 1.00 96.88 84 HIS A CA 1
ATOM 653 C C . HIS A 1 84 ? -12.308 14.415 8.233 1.00 96.88 84 HIS A C 1
ATOM 655 O O . HIS A 1 84 ? -12.722 14.948 7.203 1.00 96.88 84 HIS A O 1
ATOM 661 N N . GLY A 1 85 ? -13.072 13.633 8.999 1.00 93.31 85 GLY A N 1
ATOM 662 C CA . GLY A 1 85 ? -14.429 13.212 8.665 1.00 93.31 85 GLY A CA 1
ATOM 663 C C . GLY A 1 85 ? -14.478 11.846 7.982 1.00 93.31 85 GLY A C 1
ATOM 664 O O . GLY A 1 85 ? -13.468 11.331 7.505 1.00 93.31 85 GLY A O 1
ATOM 665 N N . ASP A 1 86 ? -15.676 11.265 7.952 1.00 93.31 86 ASP A N 1
ATOM 666 C CA . ASP A 1 86 ? -15.896 9.885 7.520 1.00 93.31 86 ASP A CA 1
ATOM 667 C C . ASP A 1 86 ? -15.524 9.660 6.048 1.00 93.31 86 ASP A C 1
ATOM 669 O O . ASP A 1 86 ? -15.881 10.445 5.160 1.00 93.31 86 ASP A O 1
ATOM 673 N N . ILE A 1 87 ? -14.860 8.536 5.772 1.00 91.62 87 ILE A N 1
ATOM 674 C CA . ILE A 1 87 ? -14.607 8.083 4.410 1.00 91.62 87 ILE A CA 1
ATOM 675 C C . ILE A 1 87 ? -15.841 7.293 3.950 1.00 91.62 87 ILE A C 1
ATOM 677 O O . ILE A 1 87 ? -16.290 6.371 4.634 1.00 91.62 87 ILE A O 1
ATOM 681 N N . PRO A 1 88 ? -16.418 7.601 2.773 1.00 91.94 88 PRO A N 1
ATOM 682 C CA . PRO A 1 88 ? -17.537 6.829 2.252 1.00 91.94 88 PRO A CA 1
ATOM 683 C C . PRO A 1 88 ? -17.190 5.343 2.123 1.00 91.94 88 PRO A C 1
ATOM 685 O O . PRO A 1 88 ? -16.139 4.982 1.590 1.00 91.94 88 PRO A O 1
ATOM 688 N N . ALA A 1 89 ? -18.107 4.478 2.557 1.00 85.94 89 ALA A N 1
ATOM 689 C CA . ALA A 1 89 ? -17.928 3.037 2.446 1.00 85.94 89 ALA A CA 1
ATOM 690 C C . ALA A 1 89 ? -17.693 2.611 0.984 1.00 85.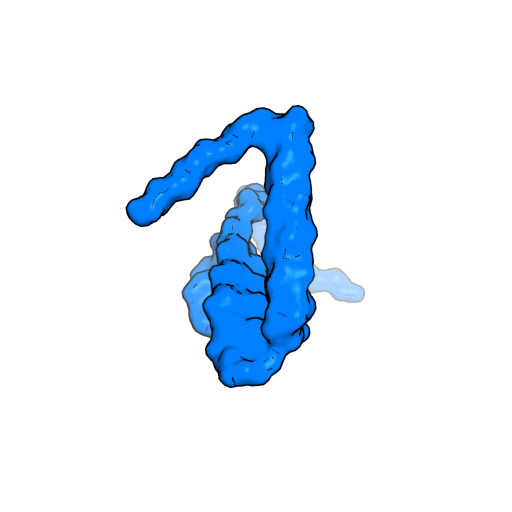94 89 ALA A C 1
ATOM 692 O O . ALA A 1 89 ? -18.381 3.065 0.062 1.00 85.94 89 ALA A O 1
ATOM 693 N N . LEU A 1 90 ? -16.738 1.701 0.781 1.00 83.19 90 LEU A N 1
ATOM 694 C CA . LEU A 1 90 ? -16.487 1.104 -0.527 1.00 83.19 90 LEU A CA 1
ATOM 695 C C . LEU A 1 90 ? -17.702 0.265 -0.947 1.00 83.19 90 LEU A C 1
ATOM 697 O O . LEU A 1 90 ? -18.211 -0.543 -0.169 1.00 83.19 90 LEU A O 1
ATOM 701 N N . LYS A 1 91 ? -18.165 0.447 -2.187 1.00 73.06 91 LYS A N 1
ATOM 702 C CA . LYS A 1 91 ? -19.150 -0.459 -2.789 1.00 73.06 91 LYS A CA 1
ATOM 703 C C . LYS A 1 91 ? -18.438 -1.768 -3.137 1.00 73.06 91 LYS A C 1
ATOM 705 O O . LYS A 1 91 ? -17.400 -1.721 -3.796 1.00 73.06 91 LYS A O 1
ATOM 710 N N . ALA A 1 92 ? -18.978 -2.881 -2.645 1.00 53.16 92 ALA A N 1
ATOM 711 C CA . ALA A 1 92 ? -18.503 -4.230 -2.950 1.00 53.16 92 ALA A CA 1
ATOM 712 C C . ALA A 1 92 ? -18.738 -4.601 -4.421 1.00 53.16 92 ALA A C 1
ATOM 714 O O . ALA A 1 92 ? -19.747 -4.120 -4.992 1.00 53.16 92 ALA A O 1
#

Secondary structure (DSSP, 8-state):
--------S--------EEEEEEEEE-SS-EEEEEEEEETTSTTTTSHHHHTTS-EEEEEE-HHHHHHHHHHHHHHHHHHHHHH-PPPPPP-